Protein AF-A0A9E1VZH1-F1 (afdb_monomer_lite)

pLDDT: mean 78.63, std 17.19, range [33.72, 96.69]

Foldseek 3Di:
DPVVVVVVVVVVVVVPPPPPPPCPPQADAPADPLCQVVFDWDDDPVQVVQWQDFLPDPCVPPDPVSVLVSVQVCLQDHTGLHHKTKGFDPQQPVVVVVVVLFDDFHWGMWIASPVRQKIFIWGDDPSRIDTWMAGVVRHTTDSPDDD

Secondary structure (DSSP, 8-state):
--HHHHHHHHHHHHTS------------TTS--TTGGGSEEE--HHHHT-EEPPTTS--TTS-HHHHHHHHHHHHHSSS--EEEEEEE-GGGHHHHHHT-S---SEEEEEEEETTTTEEEEEEEETTEEEEEEEETT-PEEP-TT--

Radius of gyration: 23.73 Å; chains: 1; bounding box: 59×30×75 Å

Sequence (147 aa):
MMQTRIRIAVISILFLFVLEVVHVGAEETGKFPADWNGWAKVTSPLVKIGALPGCDADVSSLPPIYQETVATYCGVKQGGPGKVAVLVNPKSAGAYNARSGKFADGNNLILHLKDMKVLFVTSHKEGAPQYNIYTEEGKKINADKGP

Structure (mmCIF, N/CA/C/O backbone):
data_AF-A0A9E1VZH1-F1
#
_entry.id   AF-A0A9E1VZH1-F1
#
loop_
_atom_site.group_PDB
_atom_site.id
_atom_site.type_symbol
_atom_site.label_atom_id
_atom_site.label_alt_id
_atom_site.label_comp_id
_atom_site.label_asym_id
_atom_site.label_entity_id
_atom_site.label_seq_id
_atom_site.pdbx_PDB_ins_code
_atom_site.Cartn_x
_atom_site.Cartn_y
_atom_site.Cartn_z
_atom_site.occupancy
_atom_site.B_iso_or_equiv
_atom_site.auth_seq_id
_atom_site.auth_comp_id
_atom_site.auth_asym_id
_atom_site.auth_atom_id
_atom_site.pdbx_PDB_model_num
ATOM 1 N N . MET A 1 1 ? 44.388 14.064 -54.157 1.00 53.53 1 MET A N 1
ATOM 2 C CA . MET A 1 1 ? 44.461 13.731 -52.712 1.00 53.53 1 MET A CA 1
ATOM 3 C C . MET A 1 1 ? 43.495 14.533 -51.815 1.00 53.53 1 MET A C 1
ATOM 5 O O . MET A 1 1 ? 43.466 14.285 -50.617 1.00 53.53 1 MET A O 1
ATOM 9 N N . MET A 1 2 ? 42.682 15.458 -52.357 1.00 50.03 2 MET A N 1
ATOM 10 C CA . MET A 1 2 ? 41.823 16.360 -51.562 1.00 50.03 2 MET A CA 1
ATOM 11 C C . MET A 1 2 ? 40.374 15.858 -51.380 1.00 50.03 2 MET A C 1
ATOM 13 O O . MET A 1 2 ? 39.773 16.073 -50.335 1.00 50.03 2 MET A O 1
ATOM 17 N N . GLN A 1 3 ? 39.836 15.102 -52.344 1.00 47.34 3 GLN A N 1
ATOM 18 C CA . GLN A 1 3 ? 38.464 14.566 -52.301 1.00 47.34 3 GLN A CA 1
ATOM 19 C C . GLN A 1 3 ? 38.248 13.446 -51.263 1.00 47.34 3 GLN A C 1
ATOM 21 O O . GLN A 1 3 ? 37.156 13.311 -50.715 1.00 47.34 3 GLN A O 1
ATOM 26 N N . THR A 1 4 ? 39.283 12.665 -50.944 1.00 45.31 4 THR A N 1
ATOM 27 C CA . THR A 1 4 ? 39.183 11.535 -50.002 1.00 45.31 4 THR A CA 1
ATOM 28 C C . THR A 1 4 ? 39.086 11.993 -48.542 1.00 45.31 4 THR A C 1
ATOM 30 O O . THR A 1 4 ? 38.473 11.315 -47.726 1.00 45.31 4 THR A O 1
ATOM 33 N N . ARG A 1 5 ? 39.627 13.176 -48.211 1.00 47.97 5 ARG A N 1
ATOM 34 C CA . ARG A 1 5 ? 39.599 13.734 -46.846 1.00 47.97 5 ARG A CA 1
ATOM 35 C C . ARG A 1 5 ? 38.229 14.304 -46.460 1.00 47.97 5 ARG A C 1
ATOM 37 O O . ARG A 1 5 ? 37.856 14.251 -45.295 1.00 47.97 5 ARG A O 1
ATOM 44 N N . ILE A 1 6 ? 37.456 14.776 -47.440 1.00 49.19 6 ILE A N 1
ATOM 45 C CA . ILE A 1 6 ? 36.121 15.360 -47.228 1.00 49.19 6 ILE A CA 1
ATOM 46 C C . ILE A 1 6 ? 35.085 14.270 -46.902 1.00 49.19 6 ILE A C 1
ATOM 48 O O . ILE A 1 6 ? 34.218 14.477 -46.061 1.00 49.19 6 ILE A O 1
ATOM 52 N N . ARG A 1 7 ? 35.207 13.072 -47.494 1.00 46.22 7 ARG A N 1
ATOM 53 C CA . ARG A 1 7 ? 34.269 11.961 -47.241 1.00 46.22 7 ARG A CA 1
ATOM 54 C C . ARG A 1 7 ? 34.400 11.361 -45.838 1.00 46.22 7 ARG A C 1
ATOM 56 O O . ARG A 1 7 ? 33.400 10.946 -45.269 1.00 46.22 7 ARG A O 1
ATOM 63 N N . ILE A 1 8 ? 35.605 11.356 -45.268 1.00 49.22 8 ILE A N 1
ATOM 64 C CA . ILE A 1 8 ? 35.853 10.825 -43.917 1.00 49.22 8 ILE A CA 1
ATOM 65 C C . ILE A 1 8 ? 35.318 11.793 -42.849 1.00 49.22 8 ILE A C 1
ATOM 67 O O . ILE A 1 8 ? 34.712 11.355 -41.876 1.00 49.22 8 ILE A O 1
ATOM 71 N N . ALA A 1 9 ? 35.442 13.107 -43.069 1.00 47.53 9 ALA A N 1
ATOM 72 C CA . ALA A 1 9 ? 34.938 14.116 -42.136 1.00 47.53 9 ALA A CA 1
ATOM 73 C C . ALA A 1 9 ? 33.399 14.126 -42.021 1.00 47.53 9 ALA A C 1
ATOM 75 O O . ALA A 1 9 ? 32.865 14.329 -40.933 1.00 47.53 9 ALA A O 1
ATOM 76 N N . VAL A 1 10 ? 32.678 13.857 -43.116 1.00 51.19 10 VAL A N 1
ATOM 77 C CA . VAL A 1 10 ? 31.202 13.832 -43.115 1.00 51.19 10 VAL A CA 1
ATOM 78 C C . VAL A 1 10 ? 30.650 12.602 -42.380 1.00 51.19 10 VAL A C 1
ATOM 80 O O . VAL A 1 10 ? 29.625 12.698 -41.711 1.00 51.19 10 VAL A O 1
ATOM 83 N N . ILE A 1 11 ? 31.352 11.465 -42.426 1.00 52.44 11 ILE A N 1
ATOM 84 C CA . ILE A 1 11 ? 30.936 10.236 -41.730 1.00 52.44 11 ILE A CA 1
ATOM 85 C C . ILE A 1 11 ? 31.131 10.365 -40.208 1.00 52.44 11 ILE A C 1
ATOM 87 O O . ILE A 1 11 ? 30.304 9.872 -39.446 1.00 52.44 11 ILE A O 1
ATOM 91 N N . SER A 1 12 ? 32.156 11.092 -39.748 1.00 48.50 12 SER A N 1
ATOM 92 C CA . SER A 1 12 ? 32.371 11.336 -38.312 1.00 48.50 12 SER A CA 1
ATOM 93 C C . SER A 1 12 ? 31.372 12.320 -37.687 1.00 48.50 12 SER A C 1
ATOM 95 O O . SER A 1 12 ? 31.097 12.211 -36.497 1.00 48.50 12 SER A O 1
ATOM 97 N N . ILE A 1 13 ? 30.791 13.244 -38.461 1.00 51.06 13 ILE A N 1
ATOM 98 C CA . ILE A 1 13 ? 29.776 14.193 -37.957 1.00 51.06 13 ILE A CA 1
ATOM 99 C C . ILE A 1 13 ? 28.388 13.534 -37.855 1.00 51.06 13 ILE A C 1
ATOM 101 O O . ILE A 1 13 ? 27.592 13.910 -36.998 1.00 51.06 13 ILE A O 1
ATOM 105 N N . LEU A 1 14 ? 28.112 12.499 -38.657 1.00 47.31 14 LEU A N 1
ATOM 106 C CA . LEU A 1 14 ? 26.835 11.777 -38.615 1.00 47.31 14 LEU A CA 1
ATOM 107 C C . LEU A 1 14 ? 26.711 10.803 -37.426 1.00 47.31 14 LEU A C 1
ATOM 109 O O . LEU A 1 14 ? 25.608 10.376 -37.102 1.00 47.31 14 LEU A O 1
ATOM 113 N N . PHE A 1 15 ? 27.821 10.464 -36.763 1.00 48.12 15 PHE A N 1
ATOM 114 C CA . PHE A 1 15 ? 27.846 9.509 -35.644 1.00 48.12 15 PHE A CA 1
ATOM 115 C C . PHE A 1 15 ? 27.696 10.164 -34.257 1.00 48.12 15 PHE A C 1
ATOM 117 O O . PHE A 1 15 ? 27.639 9.471 -33.247 1.00 48.12 15 PHE A O 1
ATOM 124 N N . LEU A 1 16 ? 27.623 11.499 -34.190 1.00 47.44 16 LEU A N 1
ATOM 125 C CA . LEU A 1 16 ? 27.605 12.273 -32.939 1.00 47.44 16 LEU A CA 1
ATOM 126 C C . LEU A 1 16 ? 26.203 12.720 -32.485 1.00 47.44 16 LEU A C 1
ATOM 128 O O . LEU A 1 16 ? 26.087 13.432 -31.494 1.00 47.44 16 LEU A O 1
ATOM 132 N N . PHE A 1 17 ? 25.138 12.293 -33.172 1.00 48.44 17 PHE A N 1
ATOM 133 C CA . PHE A 1 17 ? 23.771 12.792 -32.953 1.00 48.44 17 PHE A CA 1
ATOM 134 C C . PHE A 1 17 ? 22.759 11.745 -32.461 1.00 48.44 17 PHE A C 1
ATOM 136 O O . PHE A 1 17 ? 21.557 11.914 -32.642 1.00 48.44 17 PHE A O 1
ATOM 143 N N . VAL A 1 18 ? 23.223 10.682 -31.800 1.00 57.19 18 VAL A N 1
ATOM 144 C CA . VAL A 1 18 ? 22.342 9.710 -31.126 1.00 57.19 18 VAL A CA 1
ATOM 145 C C . VAL A 1 18 ? 22.676 9.657 -29.634 1.00 57.19 18 VAL A C 1
ATOM 147 O O . VAL A 1 18 ? 23.039 8.622 -29.088 1.00 57.19 18 VAL A O 1
ATOM 150 N N . LEU A 1 19 ? 22.579 10.803 -28.954 1.00 54.38 19 LEU A N 1
ATOM 151 C CA . LEU A 1 19 ? 22.197 10.784 -27.542 1.00 54.38 19 LEU A CA 1
ATOM 152 C C . LEU A 1 19 ? 20.670 10.788 -27.520 1.00 54.38 19 LEU A C 1
ATOM 154 O O . LEU A 1 19 ? 20.035 11.840 -27.460 1.00 54.38 19 LEU A O 1
ATOM 158 N N . GLU A 1 20 ? 20.072 9.602 -27.607 1.00 49.78 20 GLU A N 1
ATOM 159 C CA . GLU A 1 20 ? 18.703 9.451 -27.138 1.00 49.78 20 GLU A CA 1
ATOM 160 C C . GLU A 1 20 ? 18.715 9.775 -25.646 1.00 49.78 20 GLU A C 1
ATOM 162 O O . GLU A 1 20 ? 19.275 9.047 -24.824 1.00 49.78 20 GLU A O 1
ATOM 167 N N . VAL A 1 21 ? 18.146 10.929 -25.302 1.00 56.75 21 VAL A N 1
ATOM 168 C CA . VAL A 1 21 ? 17.848 11.279 -23.922 1.00 56.75 21 VAL A CA 1
ATOM 169 C C . VAL A 1 21 ? 16.783 10.295 -23.466 1.00 56.75 21 VAL A C 1
ATOM 171 O O . VAL A 1 21 ? 15.587 10.523 -23.657 1.00 56.75 21 VAL A O 1
ATOM 174 N N . VAL A 1 22 ? 17.223 9.181 -22.883 1.00 54.84 22 VAL A N 1
ATOM 175 C CA . VAL A 1 22 ? 16.356 8.285 -22.131 1.00 54.84 22 VAL A CA 1
ATOM 176 C C . VAL A 1 22 ? 15.856 9.112 -20.952 1.00 54.84 22 VAL A C 1
ATOM 178 O O . VAL A 1 22 ? 16.524 9.238 -19.928 1.00 54.84 22 VAL A O 1
ATOM 181 N N . HIS A 1 23 ? 14.704 9.762 -21.123 1.00 44.09 23 HIS A N 1
ATOM 182 C CA . HIS A 1 23 ? 13.969 10.359 -20.022 1.00 44.09 23 HIS A CA 1
ATOM 183 C C . HIS A 1 23 ? 13.476 9.195 -19.169 1.00 44.09 23 HIS A C 1
ATOM 185 O O . HIS A 1 23 ? 12.348 8.722 -19.307 1.00 44.09 23 HIS A O 1
ATOM 191 N N . VAL A 1 24 ? 14.346 8.699 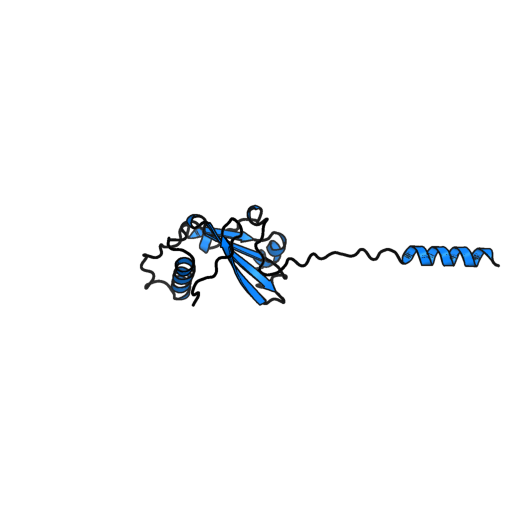-18.289 1.00 53.81 24 VAL A N 1
ATOM 192 C CA . VAL A 1 24 ? 13.907 7.987 -17.099 1.00 53.81 24 VAL A CA 1
ATOM 193 C C . VAL A 1 24 ? 13.137 9.034 -16.310 1.00 53.81 24 VAL A C 1
ATOM 195 O O . VAL A 1 24 ? 13.717 9.844 -15.592 1.00 53.81 24 VAL A O 1
ATOM 198 N N . GLY A 1 25 ? 11.827 9.091 -16.549 1.00 51.34 25 GLY A N 1
ATOM 199 C CA . GLY A 1 25 ? 10.913 9.873 -15.740 1.00 51.34 25 GLY A CA 1
ATOM 200 C C . GLY A 1 25 ? 11.022 9.330 -14.329 1.00 51.34 25 GLY A C 1
ATOM 201 O O . GLY A 1 25 ? 10.451 8.282 -14.030 1.00 51.34 25 GLY A O 1
ATOM 202 N N . ALA A 1 26 ? 11.828 9.995 -13.505 1.00 53.38 26 ALA A N 1
ATOM 203 C CA . ALA A 1 26 ? 11.851 9.757 -12.081 1.00 53.38 26 ALA A CA 1
ATOM 204 C C . ALA A 1 26 ? 10.428 10.032 -11.597 1.00 53.38 26 ALA A C 1
ATOM 206 O O . ALA A 1 26 ? 9.976 11.178 -11.593 1.00 53.38 26 ALA A O 1
ATOM 207 N N . GLU A 1 27 ? 9.682 8.969 -11.294 1.00 60.84 27 GLU A N 1
ATOM 208 C CA . GLU A 1 27 ? 8.391 9.127 -10.646 1.00 60.84 27 GLU A CA 1
ATOM 209 C C . GLU A 1 27 ? 8.651 9.827 -9.322 1.00 60.84 27 GLU A C 1
ATOM 211 O O . GLU A 1 27 ? 9.435 9.359 -8.496 1.00 60.84 27 GLU A O 1
ATOM 216 N N . GLU A 1 28 ? 8.033 10.991 -9.148 1.00 63.44 28 GLU A N 1
ATOM 217 C CA . GLU A 1 28 ? 8.233 11.766 -7.940 1.00 63.44 28 GLU A CA 1
ATOM 218 C C . GLU A 1 28 ? 7.721 10.982 -6.731 1.00 63.44 28 GLU A C 1
ATOM 220 O O . GLU A 1 28 ? 6.522 10.761 -6.541 1.00 63.44 28 GLU A O 1
ATOM 225 N N . THR A 1 29 ? 8.673 10.558 -5.910 1.00 65.88 29 THR A N 1
ATOM 226 C CA . THR A 1 29 ? 8.449 9.886 -4.636 1.00 65.88 29 THR A CA 1
ATOM 227 C C . THR A 1 29 ? 7.498 10.656 -3.743 1.00 65.88 29 THR A C 1
ATOM 229 O O . THR A 1 29 ? 7.628 11.867 -3.561 1.00 65.88 29 THR A O 1
ATOM 232 N N . GLY A 1 30 ? 6.549 9.929 -3.158 1.00 70.81 30 GLY A N 1
ATOM 233 C CA . GLY A 1 30 ? 5.602 10.487 -2.209 1.00 70.81 30 GLY A CA 1
ATOM 234 C C . GLY A 1 30 ? 4.508 11.355 -2.826 1.00 70.81 30 GLY A C 1
ATOM 235 O O . GLY A 1 30 ? 3.783 11.985 -2.061 1.00 70.81 30 GLY A O 1
ATOM 236 N N . LYS A 1 31 ? 4.335 11.382 -4.157 1.00 86.25 31 LYS A N 1
ATOM 237 C CA . LYS A 1 31 ? 3.148 11.968 -4.804 1.00 86.25 31 LYS A CA 1
ATOM 238 C C . LYS A 1 31 ? 1.997 10.974 -4.905 1.00 86.25 31 LYS A C 1
ATOM 240 O O . LYS A 1 31 ? 2.198 9.763 -4.907 1.00 86.25 31 LYS A O 1
ATOM 245 N N . PHE A 1 32 ? 0.783 11.500 -5.034 1.00 93.44 32 PHE A N 1
ATOM 246 C CA . PHE A 1 32 ? -0.400 10.699 -5.333 1.00 93.44 32 PHE A CA 1
ATOM 247 C C . PHE A 1 32 ? -0.252 9.978 -6.694 1.00 93.44 32 PHE A C 1
ATOM 249 O O . PHE A 1 32 ? -0.012 10.650 -7.701 1.00 93.44 32 PHE A O 1
ATOM 256 N N . PRO A 1 33 ? -0.391 8.639 -6.755 1.00 93.62 33 PRO A N 1
ATOM 257 C CA . PRO A 1 33 ? -0.345 7.883 -8.008 1.00 93.62 33 PRO A CA 1
ATOM 258 C C . PRO A 1 33 ? -1.673 8.013 -8.767 1.00 93.62 33 PRO A C 1
ATOM 260 O O . PRO A 1 33 ? -2.608 7.270 -8.502 1.00 93.62 33 PRO A O 1
ATOM 263 N N . ALA A 1 34 ? -1.787 8.958 -9.704 1.00 94.56 34 ALA A N 1
ATOM 264 C CA . ALA A 1 34 ? -3.050 9.249 -10.400 1.00 94.56 34 ALA A CA 1
ATOM 265 C C . ALA A 1 34 ? -3.626 8.069 -11.215 1.00 94.56 34 ALA A C 1
ATOM 267 O O . ALA A 1 34 ? -4.827 8.013 -11.464 1.00 94.56 34 ALA A O 1
ATOM 268 N N . ASP A 1 35 ? -2.781 7.120 -11.609 1.00 94.62 35 ASP A N 1
ATOM 269 C CA . ASP A 1 35 ? -3.103 5.921 -12.387 1.00 94.62 35 ASP A CA 1
ATOM 270 C C . ASP A 1 35 ? -3.357 4.673 -11.517 1.00 94.62 35 ASP A C 1
ATOM 272 O O . ASP A 1 35 ? -3.499 3.565 -12.041 1.00 94.62 35 ASP A O 1
ATOM 276 N N . TRP A 1 36 ? -3.432 4.829 -10.189 1.00 95.94 36 TRP A N 1
ATOM 277 C CA . TRP A 1 36 ? -3.512 3.719 -9.232 1.00 95.94 36 TRP A CA 1
ATOM 278 C C . TRP A 1 36 ? -4.632 2.715 -9.516 1.00 95.94 36 TRP A C 1
ATOM 280 O O . TRP A 1 36 ? -4.508 1.530 -9.203 1.00 95.94 36 TRP A O 1
ATOM 290 N N . ASN A 1 37 ? -5.743 3.175 -10.092 1.00 95.19 37 ASN A N 1
ATOM 291 C CA . ASN A 1 37 ? -6.911 2.341 -10.353 1.00 95.19 37 ASN A CA 1
ATOM 292 C C . ASN A 1 37 ? -6.645 1.254 -11.414 1.00 95.19 37 ASN A C 1
ATOM 294 O O . ASN A 1 37 ? -7.345 0.240 -11.428 1.00 95.19 37 ASN A O 1
ATOM 298 N N . GLY A 1 38 ? -5.622 1.443 -12.255 1.00 95.75 38 GLY A N 1
ATOM 299 C CA . GLY A 1 38 ? -5.175 0.495 -13.272 1.00 95.75 38 GLY A CA 1
ATOM 300 C C . GLY A 1 38 ? -4.137 -0.506 -12.765 1.00 95.75 38 GLY A C 1
ATOM 301 O O . GLY A 1 38 ? -3.756 -1.417 -13.498 1.00 95.75 38 GLY A O 1
ATOM 302 N N . TRP A 1 39 ? -3.661 -0.359 -11.526 1.00 96.69 39 TRP A N 1
ATOM 303 C CA . TRP A 1 39 ? -2.622 -1.221 -10.972 1.00 96.69 39 TRP A CA 1
ATOM 304 C C . TRP A 1 39 ? -3.150 -2.624 -10.665 1.00 96.69 39 TRP A C 1
ATOM 306 O O . TRP A 1 39 ? -4.317 -2.832 -10.316 1.00 96.69 39 TRP A O 1
ATOM 316 N N . ALA A 1 40 ? -2.263 -3.616 -10.766 1.00 95.56 40 ALA A N 1
ATOM 317 C CA . ALA A 1 40 ? -2.637 -5.011 -10.589 1.00 95.56 40 ALA A CA 1
ATOM 318 C C . ALA A 1 40 ? -3.029 -5.288 -9.133 1.00 95.56 40 ALA A C 1
ATOM 320 O O . ALA A 1 40 ? -2.250 -5.043 -8.212 1.00 95.56 40 ALA A O 1
ATOM 321 N N . LYS A 1 41 ? -4.224 -5.849 -8.924 1.00 95.44 41 LYS A N 1
ATOM 322 C CA . LYS A 1 41 ? -4.653 -6.355 -7.615 1.00 95.44 41 LYS A CA 1
ATOM 323 C C . LYS A 1 41 ? -3.998 -7.706 -7.365 1.00 95.44 41 LYS A C 1
ATOM 325 O O . LYS A 1 41 ? -4.131 -8.614 -8.182 1.00 95.44 41 LYS A O 1
ATOM 330 N N . VAL A 1 42 ? -3.343 -7.853 -6.222 1.00 92.25 42 VAL A N 1
ATOM 331 C CA . VAL A 1 42 ? -2.654 -9.092 -5.849 1.00 92.25 42 VAL A CA 1
ATOM 332 C C . VAL A 1 42 ? -3.316 -9.758 -4.652 1.00 92.25 42 VAL A C 1
ATOM 334 O O . VAL A 1 42 ? -3.903 -9.109 -3.783 1.00 92.25 42 VAL A O 1
ATOM 337 N N . THR A 1 43 ? -3.224 -11.084 -4.598 1.00 87.19 43 THR A N 1
ATOM 338 C CA . THR A 1 43 ? -3.677 -11.857 -3.444 1.00 87.19 43 THR A CA 1
ATOM 339 C C . THR A 1 43 ? -2.572 -11.909 -2.393 1.00 87.19 43 THR A C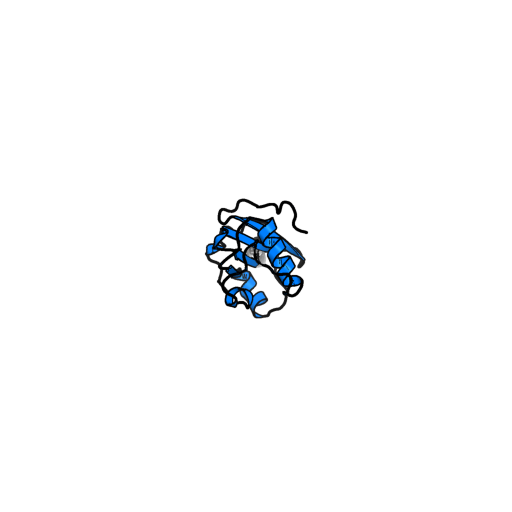 1
ATOM 341 O O . THR A 1 43 ? -1.503 -12.463 -2.631 1.00 87.19 43 THR A O 1
ATOM 344 N N . SER A 1 44 ? -2.856 -11.397 -1.199 1.00 79.25 44 SER A N 1
ATOM 345 C CA . SER A 1 44 ? -1.997 -11.514 -0.016 1.00 79.25 44 SER A CA 1
ATOM 346 C C . SER A 1 44 ? -2.766 -12.177 1.135 1.00 79.25 44 SER A C 1
ATOM 348 O O . SER A 1 44 ? -3.998 -12.242 1.075 1.00 79.25 44 SER A O 1
ATOM 350 N N . PRO A 1 45 ? -2.093 -12.663 2.197 1.00 80.19 45 PRO A N 1
ATOM 351 C CA . PRO A 1 45 ? -2.779 -13.122 3.406 1.00 80.19 45 PRO A CA 1
ATOM 352 C C . PRO A 1 45 ? -3.772 -12.083 3.944 1.00 80.19 45 PRO A C 1
ATOM 354 O O . PRO A 1 45 ? -4.899 -12.436 4.267 1.00 80.19 45 PRO A O 1
ATOM 357 N N . LEU A 1 46 ? -3.399 -10.799 3.915 1.00 74.06 46 LEU A N 1
ATOM 358 C CA . LEU A 1 46 ? -4.257 -9.688 4.332 1.00 74.06 46 LEU A CA 1
ATOM 359 C C . LEU A 1 46 ? -5.562 -9.616 3.521 1.00 74.06 46 LEU A C 1
ATOM 361 O O . LEU A 1 46 ? -6.638 -9.471 4.087 1.00 74.06 46 LEU A O 1
ATOM 365 N N . VAL A 1 47 ? -5.48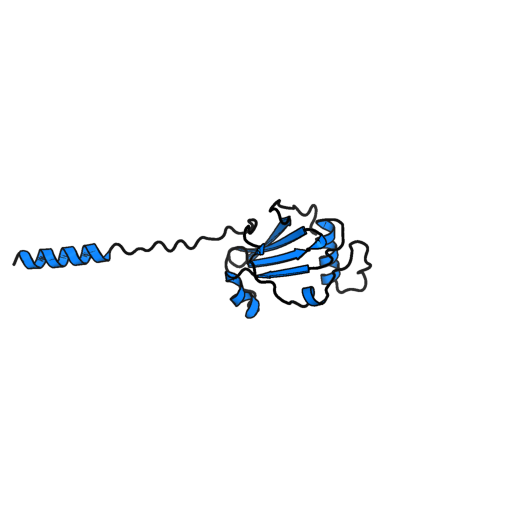4 -9.781 2.197 1.00 80.56 47 VAL A N 1
ATOM 366 C CA . VAL A 1 47 ? -6.671 -9.809 1.321 1.00 80.56 47 VAL A CA 1
ATOM 367 C C . VAL A 1 47 ? -7.524 -11.059 1.572 1.00 80.56 47 VAL A C 1
ATOM 369 O O . VAL A 1 47 ? -8.746 -10.993 1.464 1.00 80.56 47 VAL A O 1
ATOM 372 N N . LYS A 1 48 ? -6.908 -12.195 1.930 1.00 79.62 48 LYS A N 1
ATOM 373 C CA . LYS A 1 48 ? -7.622 -13.452 2.219 1.00 79.62 48 LYS A CA 1
ATOM 374 C C . LYS A 1 48 ? -8.409 -13.421 3.531 1.00 79.62 48 LYS A C 1
ATOM 376 O O . LYS A 1 48 ? -9.406 -14.125 3.624 1.00 79.62 48 LYS A O 1
ATOM 381 N N . ILE A 1 49 ? -7.991 -12.609 4.506 1.00 71.69 49 ILE A N 1
ATOM 382 C CA . ILE A 1 49 ? -8.748 -12.372 5.752 1.00 71.69 49 ILE A CA 1
ATOM 383 C C . ILE A 1 49 ? -10.106 -11.710 5.442 1.00 71.69 49 ILE A C 1
ATOM 385 O O . ILE A 1 49 ? -11.068 -11.859 6.191 1.00 71.69 49 ILE A O 1
ATOM 389 N N . GLY A 1 50 ? -10.221 -11.045 4.289 1.00 70.12 50 GLY A N 1
ATOM 390 C CA . GLY A 1 50 ? -11.470 -10.484 3.794 1.00 70.12 50 GLY A CA 1
ATOM 391 C C . GLY A 1 50 ? -11.736 -9.108 4.388 1.00 70.12 50 GLY A C 1
ATOM 392 O O . GLY A 1 50 ? -11.434 -8.105 3.740 1.00 70.12 50 GLY A O 1
ATOM 393 N N . ALA A 1 51 ? -12.311 -9.073 5.590 1.00 77.12 51 ALA A N 1
ATOM 394 C CA . ALA A 1 51 ? -12.639 -7.839 6.294 1.00 77.12 51 ALA A CA 1
ATOM 395 C C . ALA A 1 51 ? -11.704 -7.628 7.486 1.00 77.12 51 ALA A C 1
ATOM 397 O O . ALA A 1 51 ? -11.594 -8.492 8.356 1.00 77.12 51 ALA A O 1
ATOM 398 N N . LEU A 1 52 ? -11.040 -6.474 7.522 1.00 78.19 52 LEU A N 1
ATOM 399 C CA . LEU A 1 52 ? -10.312 -6.055 8.714 1.00 78.19 52 LEU A CA 1
ATOM 400 C C . LEU A 1 52 ? -11.296 -5.595 9.803 1.00 78.19 52 LEU A C 1
ATOM 402 O O . LEU A 1 52 ? -12.361 -5.069 9.459 1.00 78.19 52 LEU A O 1
ATOM 406 N N . PRO A 1 53 ? -10.959 -5.801 11.089 1.00 79.44 53 PRO A N 1
ATOM 407 C CA . PRO A 1 53 ? -11.823 -5.433 12.207 1.00 79.44 53 PRO A CA 1
ATOM 408 C C . PRO A 1 53 ? -12.211 -3.944 12.219 1.00 79.44 53 PRO A C 1
ATOM 410 O O . PRO A 1 53 ? -11.569 -3.098 11.601 1.00 79.44 53 PRO A O 1
ATOM 413 N N . GLY A 1 54 ? -13.308 -3.636 12.910 1.00 79.81 54 GLY A N 1
ATOM 414 C CA . GLY A 1 54 ? -13.717 -2.262 13.199 1.00 79.81 54 GLY A CA 1
ATOM 415 C C . GLY A 1 54 ? -12.800 -1.583 14.215 1.00 79.81 54 GLY A C 1
ATOM 416 O O . GLY A 1 54 ? -12.056 -2.250 14.931 1.00 79.81 54 GLY A O 1
ATOM 417 N N . CYS A 1 55 ? -12.886 -0.255 14.314 1.00 81.94 55 CYS A N 1
ATOM 418 C CA . CYS A 1 55 ? -12.171 0.514 15.343 1.00 81.94 55 CYS A CA 1
ATOM 419 C C . CYS A 1 55 ? -12.674 0.261 16.769 1.00 81.94 55 CYS A C 1
ATOM 421 O O . CYS A 1 55 ? -12.007 0.621 17.733 1.00 81.94 55 CYS A O 1
ATOM 423 N N . ASP A 1 56 ? -13.847 -0.349 16.886 1.00 82.81 56 ASP A N 1
ATOM 424 C CA . ASP A 1 56 ? -14.508 -0.788 18.109 1.00 82.81 56 ASP A CA 1
ATOM 425 C C . ASP A 1 56 ? -14.253 -2.271 18.435 1.00 82.81 56 ASP A C 1
ATOM 427 O O . ASP A 1 56 ? -14.714 -2.762 19.464 1.00 82.81 56 ASP A O 1
ATOM 431 N N . ALA A 1 57 ? -13.529 -2.999 17.578 1.00 83.94 57 ALA A N 1
ATOM 432 C CA . ALA A 1 57 ? -13.239 -4.406 17.806 1.00 83.94 57 ALA A CA 1
ATOM 433 C C . ALA A 1 57 ? -12.206 -4.597 18.927 1.00 83.94 57 ALA A C 1
ATOM 435 O O . ALA A 1 57 ? -11.170 -3.928 18.960 1.00 83.94 57 ALA A O 1
ATOM 436 N N . ASP A 1 58 ? -12.439 -5.581 19.797 1.00 85.62 58 ASP A N 1
ATOM 437 C CA . ASP A 1 58 ? -11.430 -6.018 20.759 1.00 85.62 58 ASP A CA 1
ATOM 438 C C . ASP A 1 58 ? -10.323 -6.808 20.048 1.00 85.62 58 ASP A C 1
ATOM 440 O O . ASP A 1 58 ? -10.507 -7.947 19.614 1.00 85.62 58 ASP A O 1
ATOM 444 N N . VAL A 1 59 ? -9.157 -6.176 19.926 1.00 85.31 59 VAL A N 1
ATOM 445 C CA . VAL A 1 59 ? -7.952 -6.754 19.318 1.00 85.31 59 VAL A CA 1
ATOM 446 C C . VAL A 1 59 ? -6.879 -7.108 20.345 1.00 85.31 59 VAL A C 1
ATOM 448 O O . VAL A 1 59 ? -5.782 -7.505 19.957 1.00 85.31 59 VAL A O 1
ATOM 451 N N . SER A 1 60 ? -7.175 -7.009 21.645 1.00 88.88 60 SER A N 1
ATOM 452 C CA . SER A 1 60 ? -6.202 -7.236 22.728 1.00 88.88 60 SER A CA 1
ATOM 453 C C . SER A 1 60 ? -5.584 -8.640 22.715 1.00 88.88 60 SER A C 1
ATOM 455 O O . SER A 1 60 ? -4.452 -8.831 23.156 1.00 88.88 60 SER A O 1
ATOM 457 N N . SER A 1 61 ? -6.305 -9.615 22.156 1.00 87.94 61 SER A N 1
ATOM 458 C CA . SER A 1 61 ? -5.864 -11.004 21.997 1.00 87.94 61 SER A CA 1
ATOM 459 C C . SER A 1 61 ? -4.982 -11.255 20.764 1.00 87.94 61 SER A C 1
ATOM 461 O O . SER A 1 61 ? -4.408 -12.338 20.634 1.00 87.94 61 SER A O 1
ATOM 463 N N . LEU A 1 62 ? -4.859 -10.287 19.847 1.00 80.56 62 LEU A N 1
ATOM 464 C CA . LEU A 1 62 ? -4.054 -10.428 18.632 1.00 80.56 62 LEU A CA 1
ATOM 465 C C . LEU A 1 62 ? -2.576 -10.093 18.890 1.00 80.56 62 LEU A C 1
ATOM 467 O O . LEU A 1 62 ? -2.270 -9.306 19.784 1.00 80.56 62 LEU A O 1
ATOM 471 N N . PRO A 1 63 ? -1.630 -10.617 18.085 1.00 83.62 63 PRO A N 1
ATOM 472 C CA . PRO A 1 63 ? -0.230 -10.204 18.176 1.00 83.62 63 PRO A CA 1
ATOM 473 C C . PRO A 1 63 ? -0.051 -8.680 17.996 1.00 83.62 63 PRO A C 1
ATOM 475 O O . PRO A 1 63 ? -0.808 -8.084 17.223 1.00 83.62 63 PRO A O 1
ATOM 478 N N . PRO A 1 64 ? 0.975 -8.053 18.614 1.00 82.25 64 PRO A N 1
ATOM 479 C CA . PRO A 1 64 ? 1.137 -6.591 18.646 1.00 82.25 64 PRO A CA 1
ATOM 480 C C . PRO A 1 64 ? 1.048 -5.903 17.279 1.00 82.25 64 PRO A C 1
ATOM 482 O O . PRO A 1 64 ? 0.367 -4.895 17.136 1.00 82.25 64 PRO A O 1
ATOM 485 N N . ILE A 1 65 ? 1.632 -6.507 16.242 1.00 75.00 65 ILE A N 1
ATOM 486 C CA . ILE A 1 65 ? 1.611 -5.959 14.878 1.00 75.00 65 ILE A CA 1
ATOM 487 C C . ILE A 1 65 ? 0.192 -5.796 14.307 1.00 75.00 65 ILE A C 1
ATOM 489 O O . ILE A 1 65 ? -0.080 -4.873 13.539 1.00 75.00 65 ILE A O 1
ATOM 493 N N . TYR A 1 66 ? -0.745 -6.669 14.685 1.00 75.69 66 TYR A N 1
ATOM 494 C CA . TYR A 1 66 ? -2.138 -6.558 14.255 1.00 75.69 66 TYR A CA 1
ATOM 495 C C . TYR A 1 66 ? -2.870 -5.462 15.027 1.00 75.69 66 TYR A C 1
ATOM 497 O O . TYR A 1 66 ? -3.673 -4.746 14.433 1.00 75.69 66 TYR A O 1
ATOM 505 N N . GLN A 1 67 ? -2.559 -5.291 16.314 1.00 84.62 67 GLN A N 1
ATOM 506 C CA . GLN A 1 67 ? -3.101 -4.201 17.127 1.00 84.62 67 GLN A CA 1
ATOM 507 C C . GLN A 1 67 ? -2.636 -2.840 16.596 1.00 84.62 67 GLN A C 1
ATOM 509 O O . GLN A 1 67 ? -3.453 -1.946 16.393 1.00 84.62 67 GLN A O 1
ATOM 514 N N . GLU A 1 68 ? -1.346 -2.708 16.277 1.00 82.81 68 GLU A N 1
ATOM 515 C CA . GLU A 1 68 ? -0.785 -1.502 15.657 1.00 82.81 68 GLU A CA 1
ATOM 516 C C . GLU A 1 68 ? -1.402 -1.224 14.286 1.00 82.81 68 GLU A C 1
ATOM 518 O O . GLU A 1 68 ? -1.700 -0.075 13.958 1.00 82.81 68 GLU A O 1
ATOM 523 N N . THR A 1 69 ? -1.658 -2.270 13.493 1.00 79.12 69 THR A N 1
ATOM 524 C CA . THR A 1 69 ? -2.364 -2.128 12.213 1.00 79.12 69 THR A CA 1
ATOM 525 C C . THR A 1 69 ? -3.760 -1.535 12.425 1.00 79.12 69 THR A C 1
ATOM 527 O O . THR A 1 69 ? -4.136 -0.615 11.699 1.00 79.12 69 THR A O 1
ATOM 530 N N . VAL A 1 70 ? -4.499 -2.012 13.437 1.00 82.06 70 VAL A N 1
ATOM 531 C CA . VAL A 1 70 ? -5.821 -1.477 13.808 1.00 82.06 70 VAL A CA 1
ATOM 532 C C . VAL A 1 70 ? -5.751 -0.024 14.240 1.00 82.06 70 VAL A C 1
ATOM 534 O O . VAL A 1 70 ? -6.440 0.823 13.671 1.00 82.06 70 VAL A O 1
ATOM 537 N N . ALA A 1 71 ? -4.858 0.287 15.177 1.00 83.00 71 ALA A N 1
ATOM 538 C CA . ALA A 1 71 ? -4.639 1.650 15.640 1.00 83.00 71 ALA A CA 1
ATOM 539 C C . ALA A 1 71 ? -4.295 2.602 14.479 1.00 83.00 71 ALA A C 1
ATOM 541 O O . ALA A 1 71 ? -4.835 3.705 14.402 1.00 83.00 71 ALA A O 1
ATOM 542 N N . THR A 1 72 ? -3.460 2.150 13.538 1.00 81.31 72 THR A N 1
ATOM 543 C CA . THR A 1 72 ? -3.010 2.952 12.395 1.00 81.31 72 THR A CA 1
ATOM 544 C C . THR A 1 72 ? -4.170 3.365 11.495 1.00 81.31 72 THR A C 1
ATOM 546 O O . THR A 1 72 ? -4.312 4.551 11.207 1.00 81.31 72 THR A O 1
ATOM 549 N N . TYR A 1 73 ? -5.022 2.435 11.044 1.00 77.50 73 TYR A N 1
ATOM 550 C CA . TYR A 1 73 ? -6.126 2.835 10.162 1.00 77.50 73 TYR A CA 1
ATOM 551 C C . TYR A 1 73 ? -7.220 3.609 10.910 1.00 77.50 73 TYR A C 1
ATOM 553 O O . TYR A 1 73 ? -7.800 4.531 10.337 1.00 77.50 73 TYR A O 1
ATOM 561 N N . CYS A 1 74 ? -7.446 3.322 12.194 1.00 80.56 74 CYS A N 1
ATOM 562 C CA . CYS A 1 74 ? -8.425 4.045 13.009 1.00 80.56 74 CYS A CA 1
ATOM 563 C C . CYS A 1 74 ? -8.011 5.483 13.338 1.00 80.56 74 CYS A C 1
ATOM 565 O O . CYS A 1 74 ? -8.875 6.352 13.464 1.00 80.56 74 CYS A O 1
ATOM 567 N N . GLY A 1 75 ? -6.705 5.753 13.434 1.00 73.69 75 GLY A N 1
ATOM 568 C CA . GLY A 1 75 ? -6.164 7.108 13.568 1.00 73.69 75 GLY A CA 1
ATOM 569 C C . GLY A 1 75 ? -6.303 7.952 12.296 1.00 73.69 75 GLY A C 1
ATOM 570 O O . GLY A 1 75 ? -6.295 9.177 12.362 1.00 73.69 75 GLY A O 1
ATOM 571 N N . VAL A 1 76 ? -6.471 7.313 11.135 1.00 71.50 76 VAL A N 1
ATOM 572 C CA . VAL A 1 76 ? -6.611 7.998 9.840 1.00 71.50 76 VAL A CA 1
ATOM 573 C C . VAL A 1 76 ? -8.055 8.400 9.567 1.00 71.50 76 VAL A C 1
ATOM 575 O O . VAL A 1 76 ? -8.316 9.520 9.130 1.00 71.50 76 VAL A O 1
ATOM 578 N N . LYS A 1 77 ? -9.005 7.489 9.789 1.00 68.12 77 LYS A N 1
ATOM 579 C CA . LYS A 1 77 ? -10.437 7.759 9.639 1.00 68.12 77 LYS A CA 1
ATOM 580 C C . LYS A 1 77 ? -11.223 6.737 10.452 1.00 68.12 77 LYS A C 1
ATOM 582 O O . LYS A 1 77 ? -10.926 5.550 10.418 1.00 68.12 77 LYS A O 1
ATOM 587 N N . GLN A 1 78 ? -12.238 7.207 11.169 1.00 65.50 78 GLN A N 1
ATOM 588 C CA . GLN A 1 78 ? -13.133 6.334 11.925 1.00 65.50 78 GLN A CA 1
ATOM 589 C C . GLN A 1 78 ? -13.937 5.428 10.982 1.00 65.50 78 GLN A C 1
ATOM 591 O O . GLN A 1 78 ? -14.369 5.857 9.908 1.00 65.50 78 GLN A O 1
ATOM 596 N N . GLY A 1 79 ? -14.143 4.184 11.412 1.00 61.88 79 GLY A N 1
ATOM 597 C CA . GLY A 1 79 ? -14.728 3.106 10.615 1.00 61.88 79 GLY A CA 1
ATOM 598 C C . GLY A 1 79 ? -13.713 1.991 10.366 1.00 61.88 79 GLY A C 1
ATOM 599 O O . GLY A 1 79 ? -12.536 2.250 10.135 1.00 61.88 79 GLY A O 1
ATOM 600 N N . GLY A 1 80 ? -14.162 0.737 10.440 1.00 63.53 80 GLY A N 1
ATOM 601 C CA . GLY A 1 80 ? -13.319 -0.395 10.057 1.00 63.53 80 GLY A CA 1
ATOM 602 C C . GLY A 1 80 ? -12.942 -0.319 8.573 1.00 63.53 80 GLY A C 1
ATOM 603 O O . GLY A 1 80 ? -13.749 0.163 7.773 1.00 63.53 80 GLY A O 1
ATOM 604 N N . PRO A 1 81 ? -11.777 -0.839 8.153 1.00 64.50 81 PRO A N 1
ATOM 605 C CA . PRO A 1 81 ? -11.373 -0.823 6.750 1.00 64.50 81 PRO A CA 1
ATOM 606 C C . PRO A 1 81 ? -12.299 -1.640 5.866 1.00 64.50 81 PRO A C 1
ATOM 608 O O . PRO A 1 81 ? -12.297 -1.460 4.646 1.00 64.50 81 PRO A O 1
ATOM 611 N N . GLY A 1 82 ? -13.023 -2.576 6.494 1.00 74.69 82 GLY A N 1
ATOM 612 C CA . GLY A 1 82 ? -13.801 -3.595 5.828 1.00 74.69 82 GLY A CA 1
ATOM 613 C C . GLY A 1 82 ? -12.931 -4.288 4.792 1.00 74.69 82 GLY A C 1
ATOM 614 O O . GLY A 1 82 ? -11.869 -4.826 5.122 1.00 74.69 82 GLY A O 1
ATOM 615 N N . LYS A 1 83 ? -13.364 -4.267 3.532 1.00 84.19 83 LYS A N 1
ATOM 616 C CA . LYS A 1 83 ? -12.630 -4.919 2.441 1.00 84.19 83 LYS A CA 1
ATOM 617 C C . LYS A 1 83 ? -11.360 -4.159 2.079 1.00 84.19 83 LYS A C 1
ATOM 619 O O . LYS A 1 83 ? -11.386 -2.973 1.759 1.00 84.19 83 LYS A O 1
ATOM 624 N N . VAL A 1 84 ? -10.262 -4.897 1.949 1.00 88.50 84 VAL A N 1
ATOM 625 C CA . VAL A 1 84 ? -8.986 -4.351 1.473 1.00 88.50 84 VAL A CA 1
ATOM 626 C C . VAL A 1 84 ? -8.601 -4.868 0.087 1.00 88.50 84 VAL A C 1
ATOM 628 O O . VAL A 1 84 ? -9.082 -5.900 -0.390 1.00 88.50 84 VAL A O 1
ATOM 631 N N . ALA A 1 85 ? -7.729 -4.135 -0.596 1.00 92.19 85 ALA A N 1
ATOM 632 C CA . ALA A 1 85 ? -6.969 -4.626 -1.739 1.00 92.19 85 ALA A CA 1
ATOM 633 C C . ALA A 1 85 ? -5.509 -4.201 -1.613 1.00 92.19 85 ALA A C 1
ATOM 635 O O . ALA A 1 85 ? -5.215 -3.108 -1.143 1.00 92.19 85 ALA A O 1
ATOM 636 N N . VAL A 1 86 ? -4.607 -5.055 -2.087 1.00 93.56 86 VAL A N 1
ATOM 637 C CA . VAL A 1 86 ? -3.216 -4.676 -2.332 1.00 93.56 86 VAL A CA 1
ATOM 638 C C . VAL A 1 86 ? -3.067 -4.479 -3.833 1.00 93.56 86 VAL A C 1
ATOM 640 O O . VAL A 1 86 ? -3.402 -5.386 -4.599 1.00 93.56 86 VAL A O 1
ATOM 643 N N . LEU A 1 87 ? -2.615 -3.298 -4.246 1.00 96.50 87 LEU A N 1
ATOM 644 C CA . LEU A 1 87 ? -2.304 -2.980 -5.634 1.00 96.50 87 LEU A CA 1
ATOM 645 C C . LEU A 1 87 ? -0.795 -2.833 -5.805 1.00 96.50 87 LEU A C 1
ATOM 647 O O . LEU A 1 87 ? -0.114 -2.284 -4.938 1.00 96.50 87 LEU A O 1
ATOM 651 N N . VAL A 1 88 ? -0.280 -3.327 -6.925 1.00 96.38 88 VAL A N 1
ATOM 652 C CA . VAL A 1 88 ? 1.147 -3.305 -7.249 1.00 96.38 88 VAL A CA 1
ATOM 653 C C . VAL A 1 88 ? 1.347 -2.510 -8.528 1.00 96.38 88 VAL A C 1
ATOM 655 O O . VAL A 1 88 ? 0.730 -2.822 -9.551 1.00 96.38 88 VAL A O 1
ATOM 658 N N . ASN A 1 89 ? 2.223 -1.503 -8.473 1.00 95.50 89 ASN A N 1
ATOM 659 C CA . ASN A 1 89 ? 2.656 -0.778 -9.662 1.00 95.50 89 ASN A CA 1
ATOM 660 C C . ASN A 1 89 ? 3.243 -1.801 -10.653 1.00 95.50 89 ASN A C 1
ATOM 662 O O . ASN A 1 89 ? 4.105 -2.590 -10.250 1.00 95.50 89 ASN A O 1
ATOM 666 N N . PRO A 1 90 ? 2.837 -1.806 -11.935 1.00 94.06 90 PRO A N 1
ATOM 667 C CA . PRO A 1 90 ? 3.384 -2.714 -12.943 1.00 94.06 90 PRO A CA 1
ATOM 668 C C . PRO A 1 90 ? 4.920 -2.753 -12.971 1.00 94.06 90 PRO A C 1
ATOM 670 O O . PRO A 1 90 ? 5.509 -3.829 -13.070 1.00 94.06 90 PRO A O 1
ATOM 673 N N . LYS A 1 91 ? 5.578 -1.602 -12.776 1.00 92.62 91 LYS A N 1
ATOM 674 C CA . LYS A 1 91 ? 7.047 -1.484 -12.718 1.00 92.62 91 LYS A CA 1
ATOM 675 C C . LYS A 1 91 ? 7.663 -2.209 -11.514 1.00 92.62 91 LYS A C 1
ATOM 677 O O . LYS A 1 91 ? 8.837 -2.556 -11.528 1.00 92.62 91 LYS A O 1
ATOM 682 N N . SER A 1 92 ? 6.869 -2.453 -10.475 1.00 94.44 92 SER A N 1
ATOM 683 C CA . SER A 1 92 ? 7.267 -3.096 -9.218 1.00 94.44 92 SER A CA 1
ATOM 684 C C . SER A 1 92 ? 6.830 -4.565 -9.116 1.00 94.44 92 SER A C 1
ATOM 686 O O . SER A 1 92 ? 7.175 -5.236 -8.142 1.00 94.44 92 SER A O 1
ATOM 688 N N . ALA A 1 93 ? 6.120 -5.102 -10.117 1.00 92.56 93 ALA A N 1
ATOM 689 C CA . ALA A 1 93 ? 5.607 -6.474 -10.100 1.00 92.56 93 ALA A CA 1
ATOM 690 C C . ALA A 1 93 ? 6.719 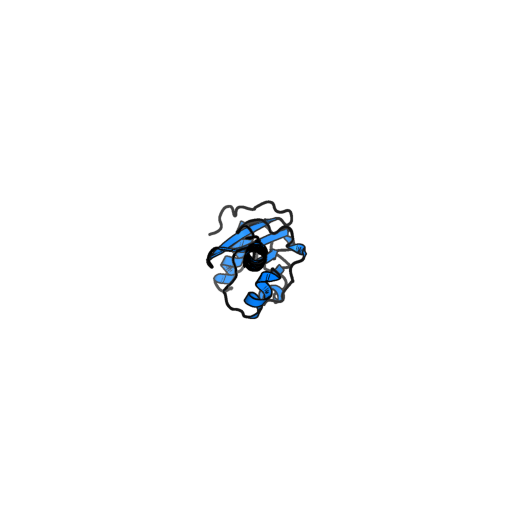-7.530 -9.967 1.00 92.56 93 A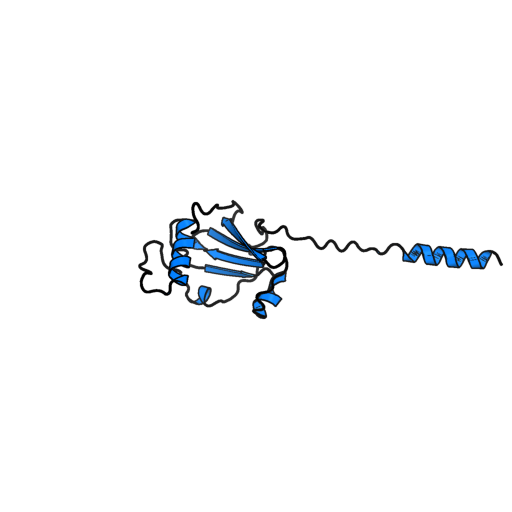LA A C 1
ATOM 692 O O . ALA A 1 93 ? 6.576 -8.487 -9.207 1.00 92.56 93 ALA A O 1
ATOM 693 N N . GLY A 1 94 ? 7.851 -7.336 -10.654 1.00 93.62 94 GLY A N 1
ATOM 694 C CA . GLY A 1 94 ? 9.005 -8.238 -10.559 1.00 93.62 94 GLY A CA 1
ATOM 695 C C . GLY A 1 94 ? 9.577 -8.310 -9.140 1.00 93.62 94 GLY A C 1
ATOM 696 O O . GLY A 1 94 ? 9.735 -9.400 -8.592 1.00 93.62 94 GLY A O 1
ATOM 697 N N . ALA A 1 95 ? 9.812 -7.152 -8.515 1.00 92.94 95 ALA A N 1
ATOM 698 C CA . ALA A 1 95 ? 10.304 -7.059 -7.140 1.00 92.94 95 ALA A CA 1
ATOM 699 C C . ALA A 1 95 ? 9.322 -7.667 -6.125 1.00 92.94 95 ALA A C 1
ATOM 701 O O . ALA A 1 95 ? 9.730 -8.420 -5.237 1.00 92.94 95 ALA A O 1
ATOM 702 N N . TYR A 1 96 ? 8.025 -7.392 -6.295 1.00 92.56 96 TYR A N 1
ATOM 703 C CA . TYR A 1 96 ? 6.966 -7.944 -5.454 1.00 92.56 96 TYR A CA 1
ATOM 704 C C . TYR A 1 96 ? 6.929 -9.478 -5.515 1.00 92.56 96 TYR A C 1
ATOM 706 O O . TYR A 1 96 ? 6.981 -10.142 -4.479 1.00 92.56 96 TYR A O 1
ATOM 714 N N . ASN A 1 97 ? 6.901 -10.050 -6.723 1.00 92.19 97 ASN A N 1
ATOM 715 C CA . ASN A 1 97 ? 6.831 -11.499 -6.922 1.00 92.19 97 ASN A CA 1
ATOM 716 C C . ASN A 1 97 ? 8.084 -12.218 -6.410 1.00 92.19 97 ASN A C 1
ATOM 718 O O . ASN A 1 97 ? 7.978 -13.290 -5.817 1.00 92.19 97 ASN A O 1
ATOM 722 N N . ALA A 1 98 ? 9.258 -11.605 -6.585 1.00 94.06 98 ALA A N 1
ATOM 723 C CA . ALA A 1 98 ? 10.518 -12.124 -6.064 1.00 94.06 98 ALA A CA 1
ATOM 724 C C . ALA A 1 98 ? 10.632 -12.019 -4.534 1.00 94.06 98 ALA A C 1
ATOM 726 O O . ALA A 1 98 ? 11.558 -12.587 -3.960 1.00 94.06 98 ALA A O 1
ATOM 727 N N . ARG A 1 99 ? 9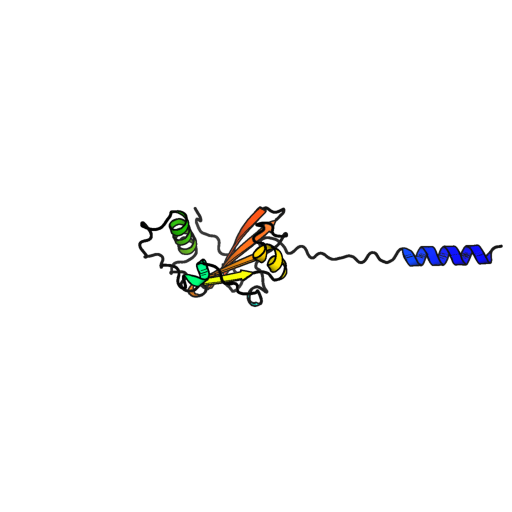.726 -11.278 -3.872 1.00 88.69 99 ARG A N 1
ATOM 728 C CA . ARG A 1 99 ? 9.797 -10.950 -2.438 1.00 88.69 99 ARG A CA 1
ATOM 729 C C . ARG A 1 99 ? 11.168 -10.392 -2.046 1.00 88.69 99 ARG A C 1
ATOM 731 O O . ARG A 1 99 ? 11.677 -10.673 -0.966 1.00 88.69 99 ARG A O 1
ATOM 738 N N . SER A 1 100 ? 11.774 -9.612 -2.941 1.00 86.31 100 SER A N 1
ATOM 739 C CA . SER A 1 100 ? 13.164 -9.168 -2.797 1.00 86.31 100 SER A CA 1
ATOM 740 C C . SER A 1 100 ? 13.343 -8.119 -1.700 1.00 86.31 100 SER A C 1
ATOM 742 O O . SER A 1 100 ? 14.467 -7.892 -1.258 1.00 86.31 100 SER A O 1
ATOM 744 N N . GLY A 1 101 ? 12.260 -7.426 -1.324 1.00 84.44 101 GLY A N 1
ATOM 745 C CA . GLY A 1 101 ? 12.303 -6.229 -0.480 1.00 84.44 101 GLY A CA 1
ATOM 746 C C . GLY A 1 101 ? 13.002 -5.036 -1.142 1.00 84.44 101 GLY A C 1
ATOM 747 O O . GLY A 1 101 ? 13.147 -3.996 -0.516 1.00 84.44 101 GLY A O 1
ATOM 748 N N . LYS A 1 102 ? 13.438 -5.174 -2.401 1.00 90.06 102 LYS A N 1
ATOM 749 C CA . LYS A 1 102 ? 14.176 -4.158 -3.153 1.00 90.06 102 LYS A CA 1
ATOM 750 C C . LYS A 1 102 ? 13.267 -3.578 -4.220 1.00 90.06 102 LYS A C 1
ATOM 752 O O . LYS A 1 102 ? 13.015 -4.230 -5.234 1.00 90.06 102 LYS A O 1
ATOM 757 N N . PHE A 1 103 ? 12.795 -2.366 -3.982 1.00 92.06 103 PHE A N 1
ATOM 758 C CA . PHE A 1 103 ? 11.955 -1.626 -4.909 1.00 92.06 103 PHE A CA 1
ATOM 759 C C . PHE A 1 103 ? 12.736 -0.458 -5.504 1.00 92.06 103 PHE A C 1
ATOM 761 O O . PHE A 1 103 ? 13.579 0.136 -4.835 1.00 92.06 103 PHE A O 1
ATOM 768 N N . ALA A 1 104 ? 12.474 -0.172 -6.778 1.00 91.88 104 ALA A N 1
ATOM 769 C CA . ALA A 1 104 ? 13.014 1.008 -7.436 1.00 91.88 104 ALA A CA 1
ATOM 770 C C . ALA A 1 104 ? 12.336 2.273 -6.903 1.00 91.88 104 ALA A C 1
ATOM 772 O O . ALA A 1 104 ? 11.224 2.206 -6.367 1.00 91.88 104 ALA A O 1
ATOM 773 N N . ASP A 1 105 ? 12.994 3.409 -7.108 1.00 93.88 105 ASP A N 1
ATOM 774 C CA . ASP A 1 105 ? 12.466 4.693 -6.679 1.00 93.88 105 ASP A CA 1
ATOM 775 C C . ASP A 1 105 ? 11.115 5.016 -7.341 1.00 93.88 105 ASP A C 1
ATOM 777 O O . ASP A 1 105 ? 10.889 4.700 -8.512 1.00 93.88 105 ASP A O 1
ATOM 781 N N . GLY A 1 106 ? 10.218 5.643 -6.579 1.00 93.19 106 GLY A N 1
ATOM 782 C CA . GLY A 1 106 ? 8.852 5.972 -7.001 1.00 93.19 106 GLY A CA 1
ATOM 783 C C . GLY A 1 106 ? 7.781 5.230 -6.200 1.00 93.19 106 GLY A C 1
ATOM 784 O O . GLY A 1 106 ? 8.071 4.611 -5.179 1.00 93.19 106 GLY A O 1
ATOM 785 N N . ASN A 1 107 ? 6.520 5.316 -6.631 1.00 95.19 107 ASN A N 1
ATOM 786 C CA . ASN A 1 107 ? 5.405 4.645 -5.958 1.00 95.19 107 ASN A CA 1
ATOM 787 C C . ASN A 1 107 ? 5.350 3.166 -6.367 1.00 95.19 107 ASN A C 1
ATOM 789 O O . ASN A 1 107 ? 5.262 2.852 -7.552 1.00 95.19 107 ASN A O 1
ATOM 793 N N . ASN A 1 108 ? 5.344 2.239 -5.408 1.00 94.94 108 ASN A N 1
ATOM 794 C CA . ASN A 1 108 ? 5.480 0.809 -5.711 1.00 94.94 108 ASN A CA 1
ATOM 795 C C . ASN A 1 108 ? 4.228 -0.000 -5.379 1.00 94.94 108 ASN A C 1
ATOM 797 O O . ASN A 1 108 ? 3.844 -0.891 -6.139 1.00 94.94 108 ASN A O 1
ATOM 801 N N . LEU A 1 109 ? 3.617 0.278 -4.226 1.00 95.62 109 LEU A N 1
ATOM 802 C CA . LEU A 1 109 ? 2.544 -0.529 -3.650 1.00 95.62 109 LEU A CA 1
ATOM 803 C C . LEU A 1 109 ? 1.462 0.373 -3.065 1.00 95.62 109 LEU A C 1
ATOM 805 O O . LEU A 1 109 ? 1.747 1.464 -2.570 1.00 95.62 109 LEU A O 1
ATOM 809 N N . ILE A 1 110 ? 0.225 -0.116 -3.079 1.00 95.81 110 ILE A N 1
ATOM 810 C CA . ILE A 1 110 ? -0.908 0.535 -2.427 1.00 95.81 110 ILE A CA 1
ATOM 811 C C . ILE A 1 110 ? -1.675 -0.495 -1.610 1.00 95.81 110 ILE A C 1
ATOM 813 O O . ILE A 1 110 ? -2.092 -1.526 -2.137 1.00 95.81 110 ILE A O 1
ATOM 817 N N . LEU A 1 111 ? -1.919 -0.190 -0.340 1.00 93.12 111 LEU A N 1
ATOM 818 C CA . LEU A 1 111 ? -2.978 -0.818 0.439 1.00 93.12 111 LEU A CA 1
ATOM 819 C C . LEU A 1 111 ? -4.223 0.072 0.357 1.00 93.12 111 LEU A C 1
ATOM 821 O O . LEU A 1 111 ? -4.256 1.177 0.892 1.00 93.12 111 LEU A O 1
ATOM 825 N N . HIS A 1 112 ? -5.247 -0.416 -0.334 1.00 93.50 112 HIS A N 1
ATOM 826 C CA . HIS A 1 112 ? -6.522 0.265 -0.502 1.00 93.50 112 HIS A CA 1
ATOM 827 C C . HIS A 1 112 ? -7.536 -0.266 0.514 1.00 93.50 112 HIS A C 1
ATOM 829 O O . HIS A 1 112 ? -7.942 -1.429 0.440 1.00 93.50 112 HIS A O 1
ATOM 835 N N . LEU A 1 113 ? -7.959 0.602 1.434 1.00 89.75 113 LEU A N 1
ATOM 836 C CA . LEU A 1 113 ? -9.067 0.371 2.358 1.00 89.75 113 LEU A CA 1
ATOM 837 C C . LEU A 1 113 ? -10.365 0.822 1.673 1.00 89.75 113 LEU A C 1
ATOM 839 O O . LEU A 1 113 ? -10.680 2.014 1.654 1.00 89.75 113 LEU A O 1
ATOM 843 N N . LYS A 1 114 ? -11.078 -0.120 1.045 1.00 88.75 114 LYS A N 1
ATOM 844 C CA . LYS A 1 114 ? -12.134 0.187 0.063 1.00 88.75 114 LYS A CA 1
ATOM 845 C C . LYS A 1 114 ? -13.311 0.920 0.671 1.00 88.75 114 LYS A C 1
ATOM 847 O O . LYS A 1 114 ? -13.774 1.911 0.118 1.00 88.75 114 LYS A O 1
ATOM 852 N N . ASP A 1 115 ? -13.767 0.453 1.824 1.00 85.50 115 ASP A N 1
ATOM 853 C CA . ASP A 1 115 ? -14.969 1.001 2.447 1.00 85.50 115 ASP A CA 1
ATOM 854 C C . ASP A 1 115 ? -14.681 2.391 3.050 1.00 85.50 115 ASP A C 1
ATOM 856 O O . ASP A 1 115 ? -15.553 3.258 3.106 1.00 85.50 115 ASP A O 1
ATOM 860 N N . MET A 1 116 ? -13.416 2.654 3.397 1.00 83.75 116 MET A N 1
ATOM 861 C CA . MET A 1 116 ? -12.950 3.957 3.878 1.00 83.75 116 MET A CA 1
ATOM 862 C C . MET A 1 116 ? -12.613 4.941 2.750 1.00 83.75 116 MET A C 1
ATOM 864 O O . MET A 1 116 ? -12.556 6.147 3.022 1.00 83.75 116 MET A O 1
ATOM 868 N N . LYS A 1 117 ? -12.410 4.448 1.519 1.00 90.75 117 LYS A N 1
ATOM 869 C CA . LYS A 1 117 ? -11.876 5.194 0.365 1.00 90.75 117 LYS A CA 1
ATOM 870 C C . LYS A 1 117 ? -10.518 5.837 0.652 1.00 90.75 117 LYS A C 1
ATOM 872 O O . LYS A 1 117 ? -10.290 7.019 0.387 1.00 90.75 117 LYS A O 1
ATOM 877 N N . VAL A 1 118 ? -9.636 5.058 1.275 1.00 90.88 118 VAL A N 1
ATOM 878 C CA . VAL A 1 118 ? -8.298 5.493 1.694 1.00 90.88 118 VAL A CA 1
ATOM 879 C C . VAL A 1 118 ? -7.236 4.612 1.048 1.00 90.88 118 VAL A C 1
ATOM 881 O O . VAL A 1 118 ? -7.352 3.385 1.024 1.00 90.88 118 VAL A O 1
ATOM 884 N N . LEU A 1 119 ? -6.176 5.250 0.565 1.00 93.50 119 LEU A N 1
ATOM 885 C CA . LEU A 1 119 ? -5.005 4.632 -0.037 1.00 93.50 119 LEU A CA 1
ATOM 886 C C . LEU A 1 119 ? -3.787 4.877 0.853 1.00 93.50 119 LEU A C 1
ATOM 888 O O . LEU A 1 119 ? -3.360 6.016 1.037 1.00 93.50 119 LEU A O 1
ATOM 892 N N . PHE A 1 120 ? -3.202 3.799 1.360 1.00 92.88 120 PHE A N 1
ATOM 893 C CA . PHE A 1 120 ? -1.869 3.804 1.952 1.00 92.88 120 PHE A CA 1
ATOM 894 C C . PHE A 1 120 ? -0.870 3.494 0.843 1.00 92.88 120 PHE A C 1
ATOM 896 O O . PHE A 1 120 ? -0.810 2.368 0.350 1.00 92.88 120 PHE A O 1
ATOM 903 N N . VAL A 1 121 ? -0.122 4.506 0.421 1.00 95.12 121 VAL A N 1
ATOM 904 C CA . VAL A 1 121 ? 0.844 4.424 -0.674 1.00 95.12 121 VAL A CA 1
ATOM 905 C C . VAL A 1 121 ? 2.235 4.213 -0.089 1.00 95.12 121 VAL A C 1
ATOM 907 O O . VAL A 1 121 ? 2.701 5.014 0.724 1.00 95.12 121 VAL A O 1
ATOM 910 N N . THR A 1 122 ? 2.904 3.150 -0.531 1.00 94.62 122 THR A N 1
ATOM 911 C CA . THR A 1 122 ? 4.321 2.902 -0.255 1.00 94.62 122 THR A CA 1
ATOM 912 C C . THR A 1 122 ? 5.138 3.259 -1.488 1.00 94.62 122 THR A C 1
ATOM 914 O O . THR A 1 122 ? 4.969 2.659 -2.556 1.00 94.62 122 THR A O 1
ATOM 917 N N . SER A 1 123 ? 6.047 4.213 -1.323 1.00 94.75 123 SER A N 1
ATOM 918 C CA . SER A 1 123 ? 7.065 4.580 -2.306 1.00 94.75 123 SER A CA 1
ATOM 919 C C . SER A 1 123 ? 8.462 4.296 -1.775 1.00 94.75 123 SER A C 1
ATOM 921 O O . SER A 1 123 ? 8.632 4.187 -0.567 1.00 94.75 123 SER A O 1
ATOM 923 N N . HIS A 1 124 ? 9.462 4.204 -2.644 1.00 93.44 124 HIS A N 1
ATOM 924 C CA . HIS A 1 124 ? 10.866 4.121 -2.235 1.00 93.44 124 HIS A CA 1
ATOM 925 C C . HIS A 1 124 ? 11.652 5.293 -2.799 1.00 93.44 124 HIS A C 1
ATOM 927 O O . HIS A 1 124 ? 11.397 5.708 -3.922 1.00 93.44 124 HIS A O 1
ATOM 933 N N . LYS A 1 125 ? 12.592 5.825 -2.018 1.00 92.50 125 LYS A N 1
ATOM 934 C CA . LYS A 1 125 ? 13.592 6.797 -2.462 1.00 92.50 125 LYS A CA 1
ATOM 935 C C . LYS A 1 125 ? 14.953 6.340 -1.969 1.00 92.50 125 LYS A C 1
ATOM 937 O O . LYS A 1 125 ? 15.105 6.139 -0.767 1.00 92.50 125 LYS A O 1
ATOM 942 N N . GLU A 1 126 ? 15.914 6.164 -2.869 1.00 90.62 126 GLU A N 1
ATOM 943 C CA . GLU A 1 126 ? 17.251 5.654 -2.537 1.00 90.62 126 GLU A CA 1
ATOM 944 C C . GLU A 1 126 ? 17.181 4.327 -1.750 1.00 90.62 126 GLU A C 1
ATOM 946 O O . GLU A 1 126 ? 17.946 4.070 -0.822 1.00 90.62 126 GLU A O 1
ATOM 951 N N . GLY A 1 127 ? 16.203 3.481 -2.094 1.00 87.25 127 GLY A N 1
ATOM 952 C CA . GLY A 1 127 ? 15.936 2.210 -1.412 1.00 87.25 127 GLY A CA 1
ATOM 953 C C . GLY A 1 127 ? 15.260 2.318 -0.037 1.00 87.25 127 GLY A C 1
ATOM 954 O O . GLY A 1 127 ? 14.900 1.286 0.529 1.00 87.25 127 GLY A O 1
ATOM 955 N N . ALA A 1 128 ? 15.032 3.523 0.494 1.00 90.06 128 ALA A N 1
ATOM 956 C CA . ALA A 1 128 ? 14.300 3.731 1.741 1.00 90.06 128 ALA A CA 1
ATOM 957 C C . ALA A 1 128 ? 12.788 3.869 1.481 1.00 90.06 128 ALA A C 1
ATOM 959 O O . ALA A 1 128 ? 12.393 4.656 0.614 1.00 90.06 128 ALA A O 1
ATOM 960 N N . PRO A 1 129 ? 11.920 3.152 2.220 1.00 91.44 129 PRO A N 1
ATOM 961 C CA . PRO A 1 129 ? 10.481 3.273 2.055 1.00 91.44 129 PRO A CA 1
ATOM 962 C C . PRO A 1 129 ? 9.963 4.607 2.606 1.00 91.44 129 PRO A C 1
ATOM 964 O O . PRO A 1 129 ? 10.435 5.129 3.615 1.00 91.44 129 PRO A O 1
ATOM 967 N N . GLN A 1 130 ? 8.929 5.128 1.963 1.00 91.31 130 GLN A N 1
ATOM 968 C CA . GLN A 1 130 ? 8.173 6.305 2.353 1.00 91.31 130 GLN A CA 1
ATOM 969 C C . GLN A 1 130 ? 6.686 5.963 2.317 1.00 91.31 130 GLN A C 1
ATOM 971 O O . GLN A 1 130 ? 6.199 5.344 1.367 1.00 91.31 130 GLN A O 1
ATOM 976 N N . TYR A 1 131 ? 5.961 6.396 3.343 1.00 91.38 131 TYR A N 1
ATOM 977 C CA . TYR A 1 131 ? 4.544 6.097 3.510 1.00 91.38 131 TYR A CA 1
ATOM 978 C C . TYR A 1 131 ? 3.737 7.384 3.431 1.00 91.38 131 TYR A C 1
ATOM 980 O O . TYR A 1 131 ? 4.004 8.345 4.149 1.00 91.38 131 TYR A O 1
ATOM 988 N N . ASN A 1 132 ? 2.751 7.404 2.543 1.00 91.88 132 ASN A N 1
ATOM 989 C CA . ASN A 1 132 ? 1.832 8.523 2.399 1.00 91.88 132 ASN A CA 1
ATOM 990 C C . ASN A 1 132 ? 0.402 8.004 2.340 1.00 91.88 132 ASN A C 1
ATOM 992 O O . ASN A 1 132 ? 0.149 6.894 1.875 1.00 91.88 132 ASN A O 1
ATOM 996 N N . ILE A 1 133 ? -0.533 8.826 2.801 1.00 91.88 133 ILE A N 1
ATOM 997 C CA . ILE A 1 133 ? -1.940 8.459 2.876 1.00 91.88 133 ILE A CA 1
ATOM 998 C C . ILE A 1 133 ? -2.736 9.452 2.043 1.00 91.88 133 ILE A C 1
ATOM 1000 O O . ILE A 1 133 ? -2.561 10.667 2.161 1.00 91.88 133 ILE A O 1
ATOM 1004 N N . TYR A 1 134 ? -3.611 8.925 1.197 1.00 93.12 134 TYR A N 1
ATOM 1005 C CA . TYR A 1 134 ? -4.453 9.706 0.306 1.00 93.12 134 TYR A CA 1
ATOM 1006 C C . TYR A 1 134 ? -5.893 9.207 0.348 1.00 93.12 134 TYR A C 1
ATOM 1008 O O . TYR A 1 134 ? -6.163 8.037 0.603 1.00 93.12 134 TYR A O 1
ATOM 1016 N N . THR A 1 135 ? -6.821 10.105 0.057 1.00 93.50 135 THR A N 1
ATOM 1017 C CA . THR A 1 135 ? -8.145 9.723 -0.458 1.00 93.50 135 THR A CA 1
ATOM 1018 C C . THR A 1 135 ? -8.019 9.155 -1.878 1.00 93.50 135 THR A C 1
ATOM 1020 O O . THR A 1 135 ? -7.004 9.377 -2.545 1.00 93.50 135 THR A O 1
ATOM 1023 N N . GLU A 1 136 ? -9.045 8.456 -2.368 1.00 94.00 136 GLU A N 1
ATOM 1024 C CA . GLU A 1 136 ? -9.098 7.987 -3.764 1.00 94.00 136 GLU A CA 1
ATOM 1025 C C . GLU A 1 136 ? -9.012 9.139 -4.786 1.00 94.00 136 GLU A C 1
ATOM 1027 O O . GLU A 1 136 ? -8.534 8.934 -5.902 1.00 94.00 136 GLU A O 1
ATOM 1032 N N . GLU A 1 137 ? -9.417 10.352 -4.394 1.00 94.00 137 GLU A N 1
ATOM 1033 C CA . GLU A 1 137 ? -9.376 11.574 -5.205 1.00 94.00 137 GLU A CA 1
ATOM 1034 C C . GLU A 1 137 ? -8.034 12.327 -5.122 1.00 94.00 137 GLU A C 1
ATOM 1036 O O . GLU A 1 137 ? -7.862 13.375 -5.743 1.00 94.00 137 GLU A O 1
ATOM 1041 N N . GLY A 1 138 ? -7.072 11.826 -4.341 1.00 92.62 138 GLY A N 1
ATOM 1042 C CA . GLY A 1 138 ? -5.723 12.389 -4.252 1.00 92.62 138 GLY A CA 1
ATOM 1043 C C . GLY A 1 138 ? -5.528 13.497 -3.220 1.00 92.62 138 GLY A C 1
ATOM 1044 O O . GLY A 1 138 ? -4.426 14.034 -3.098 1.00 92.62 138 GLY A O 1
ATOM 1045 N N . LYS A 1 139 ? -6.538 13.804 -2.395 1.00 91.69 139 LYS A N 1
ATOM 1046 C CA . LYS A 1 139 ? -6.330 14.636 -1.199 1.00 91.69 139 LYS A CA 1
ATOM 1047 C C . LYS A 1 139 ? -5.429 13.890 -0.215 1.00 91.69 139 LYS A C 1
ATOM 1049 O O . LYS A 1 139 ? -5.791 12.797 0.224 1.00 91.69 139 LYS A O 1
ATOM 1054 N N . LYS A 1 140 ? -4.290 14.491 0.144 1.00 90.69 140 LYS A N 1
ATOM 1055 C CA . LYS A 1 140 ? -3.390 13.969 1.180 1.00 90.69 140 LYS A CA 1
ATOM 1056 C C . LYS A 1 140 ? -4.090 13.981 2.537 1.00 90.69 140 LYS A C 1
ATOM 1058 O O . LYS A 1 140 ? -4.704 14.981 2.912 1.00 90.69 140 LYS A O 1
ATOM 1063 N N . ILE A 1 141 ? -3.986 12.873 3.257 1.00 86.88 141 ILE A N 1
ATOM 1064 C CA . ILE A 1 141 ? -4.416 12.754 4.644 1.00 86.88 141 ILE A CA 1
ATOM 1065 C C . ILE A 1 141 ? -3.149 12.787 5.487 1.00 86.88 141 ILE A C 1
ATOM 1067 O O . ILE A 1 141 ? -2.260 11.949 5.329 1.00 86.88 141 ILE A O 1
ATOM 1071 N N . ASN A 1 142 ? -3.055 13.779 6.362 1.00 79.81 142 ASN A N 1
ATOM 1072 C CA . ASN A 1 142 ? -2.076 13.731 7.430 1.00 79.81 142 ASN A CA 1
ATOM 1073 C C . ASN A 1 142 ? -2.684 12.833 8.499 1.00 79.81 142 ASN A C 1
ATOM 1075 O O . ASN A 1 142 ? -3.818 13.058 8.913 1.00 79.81 142 ASN A O 1
ATOM 1079 N N . ALA A 1 143 ? -1.977 11.781 8.895 1.00 63.75 143 ALA A N 1
ATOM 1080 C CA . ALA A 1 143 ? -2.370 11.082 10.103 1.00 63.75 143 ALA A CA 1
ATOM 1081 C C . ALA A 1 143 ? -2.180 12.081 11.253 1.00 63.75 143 ALA A C 1
ATOM 1083 O O . ALA A 1 143 ? -1.051 12.517 11.493 1.00 63.75 143 ALA A O 1
ATOM 1084 N N . ASP A 1 144 ? -3.262 12.479 11.926 1.00 56.81 144 ASP A N 1
ATOM 1085 C CA . ASP A 1 144 ? -3.244 13.440 13.039 1.00 56.81 144 ASP A CA 1
ATOM 1086 C C . ASP A 1 144 ? -2.714 12.775 14.324 1.00 56.81 144 ASP A C 1
ATOM 1088 O O . ASP A 1 144 ? -3.311 12.888 15.392 1.00 56.81 144 ASP A O 1
ATOM 1092 N N . LYS A 1 145 ? -1.549 12.118 14.195 1.00 42.38 145 LYS A N 1
ATOM 1093 C CA . LYS A 1 145 ? -0.961 11.017 14.983 1.00 42.38 145 LYS A CA 1
ATOM 1094 C C . LYS A 1 145 ? -1.118 9.663 14.276 1.00 42.38 145 LYS A C 1
ATOM 1096 O O . LYS A 1 145 ? -2.083 8.933 14.481 1.00 42.38 145 LYS A O 1
ATOM 1101 N N . GLY A 1 146 ? -0.116 9.309 13.468 1.00 33.72 146 GLY A N 1
ATOM 1102 C CA . GLY A 1 146 ? 0.427 7.948 13.575 1.00 33.72 146 GLY A CA 1
ATOM 1103 C C . GLY A 1 146 ? 1.175 7.828 14.914 1.00 33.72 146 GLY A C 1
ATOM 1104 O O . GLY A 1 146 ? 1.384 8.874 15.537 1.00 33.72 146 GLY A O 1
ATOM 1105 N N . PRO A 1 147 ? 1.522 6.622 15.396 1.00 37.50 147 PRO A N 1
ATOM 1106 C CA . PRO A 1 147 ? 2.311 6.496 16.624 1.00 37.50 147 PRO A CA 1
ATOM 1107 C C . PRO A 1 147 ? 3.551 7.404 16.621 1.00 37.50 147 PRO A C 1
ATOM 1109 O O . PRO A 1 147 ? 4.151 7.588 15.534 1.00 37.50 147 PRO A O 1
#